Protein AF-A0A150TV28-F1 (afdb_monomer)

Radius of gyration: 12.84 Å; Cα contacts (8 Å, |Δi|>4): 118; chains: 1; bounding box: 25×35×31 Å

Sequence (69 aa):
MQISGRNKIPGKITEIVVGDVMAKVVMEGPGGTELVAVITSDAVKELGLSVGKEVQALIKATEIMVIAK

Structure (mmCIF, N/CA/C/O backbone):
data_AF-A0A150TV28-F1
#
_entry.id   AF-A0A150TV28-F1
#
loop_
_atom_site.group_PDB
_atom_site.id
_atom_site.type_symbol
_atom_site.label_atom_id
_atom_site.label_alt_id
_atom_site.label_comp_id
_atom_site.label_asym_id
_atom_site.label_entity_id
_atom_site.label_seq_id
_atom_site.pdbx_PDB_ins_code
_atom_site.Cartn_x
_atom_site.Cartn_y
_atom_site.Cartn_z
_atom_site.occupancy
_atom_site.B_iso_or_equiv
_atom_site.auth_seq_id
_atom_site.auth_comp_id
_atom_site.auth_asym_id
_atom_site.auth_atom_id
_atom_site.pdbx_PDB_model_num
ATOM 1 N N . MET A 1 1 ? 8.413 -8.801 13.358 1.00 81.25 1 MET A N 1
ATOM 2 C CA . MET A 1 1 ? 9.406 -7.805 12.895 1.00 81.25 1 MET A CA 1
ATOM 3 C C . MET A 1 1 ? 8.963 -6.426 13.364 1.00 81.25 1 MET A C 1
ATOM 5 O O . MET A 1 1 ? 7.775 -6.139 13.271 1.00 81.25 1 MET A O 1
ATOM 9 N N . GLN A 1 2 ? 9.863 -5.611 13.915 1.00 90.25 2 GLN A N 1
ATOM 10 C CA . GLN A 1 2 ? 9.552 -4.224 14.282 1.00 90.25 2 GLN A CA 1
ATOM 11 C C . GLN A 1 2 ? 9.857 -3.314 13.086 1.00 90.25 2 GLN A C 1
ATOM 13 O O . GLN A 1 2 ? 10.907 -3.459 12.468 1.00 90.25 2 GLN A O 1
ATOM 18 N N . ILE A 1 3 ? 8.932 -2.416 12.738 1.00 96.06 3 ILE A N 1
ATOM 19 C CA . ILE A 1 3 ? 9.059 -1.476 11.612 1.00 96.06 3 ILE A CA 1
ATOM 20 C C . ILE A 1 3 ? 8.698 -0.084 12.135 1.00 96.06 3 ILE A C 1
ATOM 22 O O . ILE A 1 3 ? 7.717 0.053 12.864 1.00 96.06 3 ILE A O 1
ATOM 26 N N . SER A 1 4 ? 9.479 0.939 11.778 1.00 96.75 4 SER A N 1
ATOM 27 C CA . SER A 1 4 ? 9.326 2.312 12.289 1.00 96.75 4 SER A CA 1
ATOM 28 C C . SER A 1 4 ? 8.114 3.070 11.728 1.00 96.75 4 SER A C 1
ATOM 30 O O . SER A 1 4 ? 7.720 4.091 12.294 1.00 96.75 4 SER A O 1
ATOM 32 N N . GLY A 1 5 ? 7.501 2.581 10.641 1.00 96.94 5 GLY A N 1
ATOM 33 C CA . GLY A 1 5 ? 6.227 3.089 10.130 1.00 96.94 5 GLY A CA 1
ATOM 34 C C . GLY A 1 5 ? 5.126 2.947 11.185 1.00 96.94 5 GLY A C 1
ATOM 35 O O . GLY A 1 5 ? 4.842 1.844 11.654 1.00 96.94 5 GLY A O 1
ATOM 36 N N . ARG A 1 6 ? 4.539 4.080 11.592 1.00 97.50 6 ARG A N 1
ATOM 37 C CA . ARG A 1 6 ? 3.638 4.150 12.756 1.00 97.50 6 ARG A CA 1
ATOM 38 C C . ARG A 1 6 ? 2.182 3.864 12.415 1.00 97.50 6 ARG A C 1
ATOM 40 O O . ARG A 1 6 ? 1.459 3.348 13.258 1.00 97.50 6 A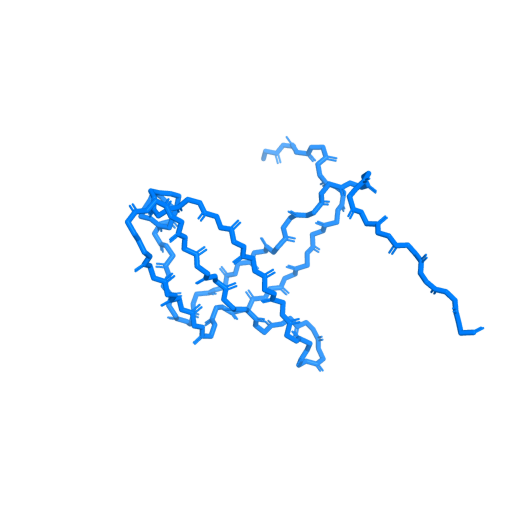RG A O 1
ATOM 47 N N . ASN A 1 7 ? 1.761 4.183 11.198 1.00 96.94 7 ASN A N 1
ATOM 48 C CA . ASN A 1 7 ? 0.366 4.076 10.800 1.00 96.94 7 ASN A CA 1
ATOM 49 C C . ASN A 1 7 ? 0.176 2.758 10.057 1.00 96.94 7 ASN A C 1
ATOM 51 O O . ASN A 1 7 ? 0.746 2.573 8.983 1.00 96.94 7 ASN A O 1
ATOM 55 N N . LYS A 1 8 ? -0.583 1.840 10.656 1.00 97.06 8 LYS A N 1
ATOM 56 C CA . LYS A 1 8 ? -0.912 0.529 10.091 1.00 97.06 8 LYS A CA 1
ATOM 57 C C . LYS A 1 8 ? -2.420 0.427 9.996 1.00 97.06 8 LYS A C 1
ATOM 59 O O . LYS A 1 8 ? -3.087 0.348 11.024 1.00 97.06 8 LYS A O 1
ATOM 64 N N . ILE A 1 9 ? -2.940 0.447 8.780 1.00 97.94 9 ILE A N 1
ATOM 65 C CA . ILE A 1 9 ? -4.378 0.390 8.536 1.00 97.94 9 ILE A CA 1
ATOM 66 C C . ILE A 1 9 ? -4.676 -0.977 7.920 1.00 97.94 9 ILE A C 1
ATOM 68 O O . ILE A 1 9 ? -4.128 -1.269 6.856 1.00 97.94 9 ILE A O 1
ATOM 72 N N . PRO A 1 10 ? -5.460 -1.849 8.580 1.00 98.06 10 PRO A N 1
ATOM 73 C CA . PRO A 1 10 ? -5.863 -3.112 7.974 1.00 98.06 10 PRO A CA 1
ATOM 74 C C . PRO A 1 10 ? -6.738 -2.842 6.749 1.00 98.06 10 PRO A C 1
ATOM 76 O O . PRO A 1 10 ? -7.497 -1.875 6.737 1.00 98.06 10 PRO A O 1
ATOM 79 N N . GLY A 1 11 ? -6.649 -3.694 5.738 1.00 98.06 11 GLY A N 1
ATOM 80 C CA . GLY A 1 11 ? -7.539 -3.612 4.592 1.00 98.06 11 GLY A CA 1
ATOM 81 C C . GLY A 1 11 ? -7.484 -4.848 3.711 1.00 98.06 11 GLY A C 1
ATOM 82 O O . GLY A 1 11 ? -6.548 -5.643 3.784 1.00 98.06 11 GLY A O 1
ATOM 83 N N . LYS A 1 12 ? -8.485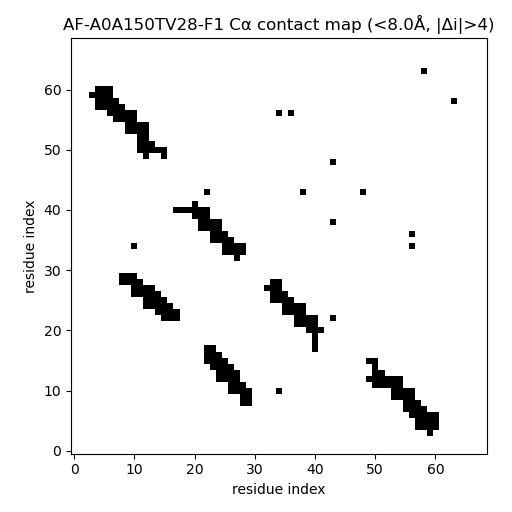 -4.977 2.849 1.00 98.62 12 LYS A N 1
ATOM 84 C CA . LYS A 1 12 ? -8.610 -6.066 1.884 1.00 98.62 12 LYS A CA 1
ATOM 85 C C . LYS A 1 12 ? -8.418 -5.527 0.477 1.00 98.62 12 LYS A C 1
ATOM 87 O O . LYS A 1 12 ? -9.055 -4.546 0.107 1.00 98.62 12 LYS A O 1
ATOM 92 N N . ILE A 1 13 ? -7.557 -6.155 -0.317 1.00 98.81 13 ILE A N 1
ATOM 93 C CA . ILE A 1 13 ? -7.307 -5.713 -1.695 1.00 98.81 13 ILE A CA 1
ATOM 94 C C . ILE A 1 13 ? -8.571 -5.908 -2.541 1.00 98.81 13 ILE A C 1
ATOM 96 O O . ILE A 1 13 ? -9.094 -7.021 -2.628 1.00 98.81 13 ILE A O 1
ATOM 100 N N . THR A 1 14 ? -9.019 -4.850 -3.208 1.00 98.81 14 THR A N 1
ATOM 101 C CA . THR A 1 14 ? -10.180 -4.856 -4.111 1.00 98.81 14 THR A CA 1
ATOM 102 C C . THR A 1 14 ? -9.775 -4.773 -5.582 1.00 98.81 14 THR A C 1
ATOM 104 O O . THR A 1 14 ? -10.451 -5.351 -6.429 1.00 98.81 14 THR A O 1
ATOM 107 N N . GLU A 1 15 ? -8.640 -4.141 -5.897 1.00 98.81 15 GLU A N 1
ATOM 108 C CA . GLU A 1 15 ? -8.130 -3.992 -7.266 1.00 98.81 15 GLU A CA 1
ATOM 109 C C . GLU A 1 15 ? -6.595 -3.938 -7.272 1.00 98.81 15 GLU A C 1
ATOM 111 O O . GLU A 1 15 ? -5.977 -3.335 -6.392 1.00 98.81 15 GLU A O 1
ATOM 116 N N . ILE A 1 16 ? -5.970 -4.532 -8.294 1.00 98.75 16 ILE A N 1
ATOM 117 C CA . ILE A 1 16 ? -4.552 -4.324 -8.609 1.00 98.75 16 ILE A CA 1
ATOM 118 C C . ILE A 1 16 ? -4.427 -4.021 -10.103 1.00 98.75 16 ILE A C 1
ATOM 120 O O . ILE A 1 16 ? -4.861 -4.817 -10.933 1.00 98.75 16 ILE A O 1
ATOM 124 N N . VAL A 1 17 ? -3.781 -2.905 -10.440 1.00 98.69 17 VAL A N 1
ATOM 125 C CA . VAL A 1 17 ? -3.394 -2.558 -11.814 1.00 98.69 17 VAL A CA 1
ATOM 126 C C . VAL A 1 17 ? -1.879 -2.544 -11.886 1.00 98.69 17 VAL A C 1
ATOM 128 O O . VAL A 1 17 ? -1.240 -1.684 -11.283 1.00 98.69 17 VAL A O 1
ATOM 131 N N . VAL A 1 18 ? -1.306 -3.501 -12.610 1.00 98.44 18 VAL A N 1
ATOM 132 C CA . VAL A 1 18 ? 0.145 -3.644 -12.767 1.00 98.44 18 VAL A CA 1
ATOM 133 C C . VAL A 1 18 ? 0.571 -2.992 -14.079 1.00 98.44 18 VAL A C 1
ATOM 135 O O . VAL A 1 18 ? 0.108 -3.400 -15.141 1.00 98.44 18 VAL A O 1
ATOM 138 N N . GLY A 1 19 ? 1.436 -1.982 -14.000 1.00 97.88 19 GLY A N 1
ATOM 139 C CA . GLY A 1 19 ? 2.159 -1.434 -15.147 1.00 97.88 19 GLY A CA 1
ATOM 140 C C . GLY A 1 19 ? 3.579 -1.998 -15.238 1.00 97.88 19 GLY A C 1
ATOM 141 O O . GLY A 1 19 ? 3.953 -2.899 -14.485 1.00 97.88 19 GLY A O 1
ATOM 142 N N . ASP A 1 20 ? 4.396 -1.435 -16.127 1.00 97.38 20 ASP A N 1
ATOM 143 C CA . ASP A 1 20 ? 5.757 -1.940 -16.362 1.00 97.38 20 ASP A CA 1
ATOM 144 C C . ASP A 1 20 ? 6.661 -1.806 -15.127 1.00 97.38 20 ASP A C 1
ATOM 146 O O . ASP A 1 20 ? 7.360 -2.746 -14.761 1.00 97.38 20 ASP A O 1
ATOM 150 N N . VAL A 1 21 ? 6.616 -0.651 -14.454 1.00 98.12 21 VAL A N 1
ATOM 151 C CA . VAL A 1 21 ? 7.475 -0.341 -13.292 1.00 98.12 21 VAL A CA 1
ATOM 152 C C . VAL A 1 21 ? 6.673 -0.227 -11.997 1.00 98.12 21 VAL A C 1
ATOM 154 O O . VAL A 1 21 ? 7.117 -0.678 -10.940 1.00 98.12 21 VAL A O 1
ATOM 157 N N . MET A 1 22 ? 5.489 0.380 -12.074 1.00 98.69 22 MET A N 1
ATOM 158 C CA . MET A 1 22 ? 4.642 0.683 -10.923 1.00 98.69 22 MET A CA 1
ATOM 159 C C . MET A 1 22 ? 3.320 -0.074 -11.009 1.00 98.69 22 MET A C 1
ATOM 161 O O . MET A 1 22 ? 2.803 -0.332 -12.096 1.00 98.69 22 MET A O 1
ATOM 165 N N . ALA A 1 23 ? 2.727 -0.333 -9.851 1.00 98.75 23 ALA A N 1
ATOM 166 C CA . ALA A 1 23 ? 1.407 -0.912 -9.710 1.00 98.75 23 ALA A CA 1
ATOM 167 C C . ALA A 1 23 ? 0.545 -0.078 -8.756 1.00 98.75 23 ALA A C 1
ATOM 169 O O . ALA A 1 23 ? 1.006 0.354 -7.696 1.00 98.75 23 ALA A O 1
ATOM 170 N N . LYS A 1 24 ? -0.723 0.112 -9.126 1.00 98.75 24 LYS A N 1
ATOM 171 C CA . LYS A 1 24 ? -1.769 0.666 -8.260 1.00 98.75 24 LYS A CA 1
ATOM 172 C C . LYS A 1 24 ? -2.433 -0.489 -7.514 1.00 98.75 24 LYS A C 1
ATOM 174 O O . LYS A 1 24 ? -2.892 -1.437 -8.147 1.00 98.75 24 LYS A O 1
ATOM 179 N N . VAL A 1 25 ? -2.515 -0.390 -6.194 1.00 98.81 25 VAL A N 1
ATOM 180 C CA . VAL A 1 25 ? -3.209 -1.344 -5.322 1.00 98.81 25 VAL A CA 1
ATOM 181 C C . VAL A 1 25 ? -4.304 -0.587 -4.584 1.00 98.81 25 VAL A C 1
ATOM 183 O O . VAL A 1 25 ? -4.016 0.354 -3.842 1.00 98.81 25 VAL A O 1
ATOM 186 N N . VAL A 1 26 ? -5.550 -0.993 -4.799 1.00 98.81 26 VAL A N 1
ATOM 187 C CA . VAL A 1 26 ? -6.719 -0.449 -4.103 1.00 98.81 26 VAL A CA 1
ATOM 188 C C . VAL A 1 26 ? -7.131 -1.431 -3.017 1.00 98.81 26 VAL A C 1
ATOM 190 O O . VAL A 1 26 ? -7.153 -2.647 -3.233 1.00 98.81 26 VAL A O 1
ATOM 193 N N . MET A 1 27 ? -7.414 -0.903 -1.832 1.00 98.69 27 MET A N 1
ATOM 194 C CA . MET A 1 27 ? -7.813 -1.665 -0.659 1.00 98.69 27 MET A CA 1
ATOM 195 C C . MET A 1 27 ? -9.048 -1.037 -0.025 1.00 98.69 27 MET A C 1
ATOM 197 O O . MET A 1 27 ? -9.165 0.183 0.056 1.00 98.69 27 MET A O 1
ATOM 201 N N . GLU A 1 28 ? -9.923 -1.879 0.503 1.00 98.62 28 GLU A N 1
ATOM 202 C CA . GLU A 1 28 ? -10.996 -1.463 1.394 1.00 98.62 28 GLU A CA 1
ATOM 203 C C . GLU A 1 28 ? -10.511 -1.567 2.844 1.00 98.62 28 GLU A C 1
ATOM 205 O O . GLU A 1 28 ? -10.141 -2.645 3.316 1.00 98.62 28 GLU A O 1
ATOM 210 N N . GLY A 1 29 ? -10.458 -0.429 3.531 1.00 97.88 29 GLY A N 1
ATOM 211 C CA . GLY A 1 29 ? -10.113 -0.304 4.942 1.00 97.88 29 GLY A CA 1
ATOM 212 C C . GLY A 1 29 ? -11.342 -0.232 5.859 1.00 97.88 29 GLY A C 1
ATOM 213 O O . GLY A 1 29 ? -12.481 -0.440 5.431 1.00 97.88 29 GLY A O 1
ATOM 214 N N . PRO A 1 30 ? -11.146 0.093 7.149 1.00 97.31 30 PRO A N 1
ATOM 215 C CA . PRO A 1 30 ? -12.229 0.142 8.125 1.00 97.31 30 PRO A CA 1
ATOM 216 C C . PRO A 1 30 ? -13.337 1.121 7.723 1.00 97.31 30 PRO A C 1
ATOM 218 O O . PRO A 1 30 ? -13.073 2.223 7.237 1.00 97.31 30 PRO A O 1
ATOM 221 N N . GLY A 1 31 ? -14.589 0.717 7.949 1.00 96.56 31 GLY A N 1
ATOM 222 C CA . GLY A 1 31 ? -15.760 1.537 7.627 1.00 96.56 31 GLY A CA 1
ATOM 223 C C . GLY A 1 31 ? -15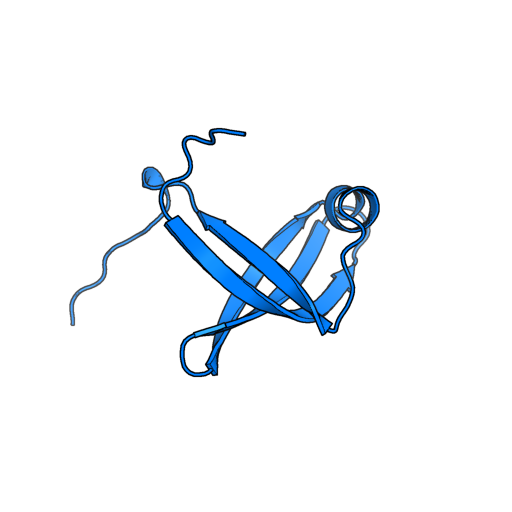.997 1.741 6.127 1.00 96.56 31 GLY A C 1
ATOM 224 O O . GLY A 1 31 ? -16.672 2.699 5.767 1.00 96.56 31 GLY A O 1
ATOM 225 N N . GLY A 1 32 ? -15.433 0.884 5.265 1.00 96.00 32 GLY A N 1
ATOM 226 C CA . GLY A 1 32 ? -15.548 1.004 3.807 1.00 96.00 32 GLY A CA 1
ATOM 227 C C . GLY A 1 32 ? -14.652 2.094 3.211 1.00 96.00 32 GLY A C 1
ATOM 228 O O . GLY A 1 32 ? -14.871 2.527 2.083 1.00 96.00 32 GLY A O 1
ATOM 229 N N . THR A 1 33 ? -13.664 2.578 3.972 1.00 96.88 33 THR A N 1
ATOM 230 C CA . THR A 1 33 ? -12.735 3.614 3.503 1.00 96.88 33 THR A CA 1
ATOM 231 C C . THR A 1 33 ? -11.853 3.055 2.393 1.00 96.88 33 THR A C 1
ATOM 233 O O . THR A 1 33 ? -11.126 2.092 2.620 1.00 96.88 33 THR A O 1
ATOM 236 N N . GLU A 1 34 ? -11.853 3.677 1.218 1.00 98.19 34 GLU A N 1
ATOM 237 C CA . GLU A 1 34 ? -10.920 3.313 0.152 1.00 98.19 34 GLU A CA 1
ATOM 238 C C . GLU A 1 34 ? -9.503 3.812 0.473 1.00 98.19 34 GLU A C 1
ATOM 240 O O . GLU A 1 34 ? -9.286 4.975 0.820 1.00 98.19 34 GLU A O 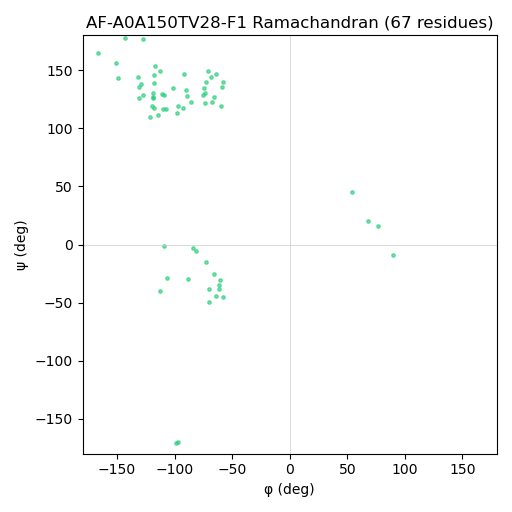1
ATOM 245 N N . LEU A 1 35 ? -8.525 2.918 0.348 1.00 98.38 35 LEU A N 1
ATOM 246 C CA . LEU A 1 35 ? -7.104 3.209 0.470 1.00 98.38 35 LEU A CA 1
ATOM 247 C C . LEU A 1 35 ? -6.424 2.872 -0.856 1.00 98.38 35 LEU A C 1
ATOM 249 O O . LEU A 1 35 ? -6.572 1.766 -1.373 1.00 98.38 35 LEU A O 1
ATOM 253 N N . VAL A 1 36 ? -5.622 3.799 -1.375 1.00 98.56 36 VAL A N 1
ATOM 254 C CA . VAL A 1 36 ? -4.881 3.606 -2.625 1.00 98.56 36 VAL A CA 1
ATOM 255 C C . VAL A 1 36 ? -3.388 3.697 -2.350 1.00 98.56 36 VAL A C 1
ATOM 257 O O . VAL A 1 36 ? -2.905 4.679 -1.787 1.00 98.56 36 VAL A O 1
ATOM 260 N N . ALA A 1 37 ? -2.652 2.672 -2.769 1.00 98.56 37 ALA A N 1
ATOM 261 C CA . ALA A 1 37 ? -1.199 2.651 -2.747 1.00 98.56 37 ALA A CA 1
ATOM 262 C C . ALA A 1 37 ? -0.650 2.521 -4.169 1.00 98.56 37 ALA A C 1
ATOM 264 O O . ALA A 1 37 ? -1.222 1.828 -5.012 1.00 98.56 37 ALA A O 1
ATOM 265 N N . VAL A 1 38 ? 0.492 3.159 -4.418 1.00 98.50 38 VAL A N 1
ATOM 266 C CA . VAL A 1 38 ? 1.287 2.941 -5.626 1.00 98.50 38 VAL A CA 1
ATOM 267 C C . VAL A 1 38 ? 2.646 2.407 -5.192 1.00 98.50 38 VAL A C 1
ATOM 269 O O . VAL A 1 38 ? 3.372 3.072 -4.456 1.00 98.50 38 VAL A O 1
ATOM 272 N N . ILE A 1 39 ? 2.958 1.183 -5.607 1.00 98.56 39 ILE A N 1
ATOM 273 C CA . ILE A 1 39 ? 4.195 0.462 -5.271 1.00 98.56 39 ILE A CA 1
ATOM 274 C C . ILE A 1 39 ? 4.860 -0.038 -6.554 1.00 98.56 39 ILE A C 1
ATOM 276 O O . ILE A 1 39 ? 4.315 0.149 -7.639 1.00 98.56 39 ILE A O 1
ATOM 280 N N . THR A 1 40 ? 6.033 -0.660 -6.468 1.00 98.81 40 THR A N 1
ATOM 281 C CA . THR A 1 40 ? 6.648 -1.268 -7.654 1.00 98.81 40 THR A CA 1
ATOM 282 C C . THR A 1 40 ? 5.890 -2.523 -8.085 1.00 98.81 40 THR A C 1
ATOM 284 O O . THR A 1 40 ? 5.334 -3.255 -7.260 1.00 98.81 40 THR A O 1
ATOM 287 N N . SER A 1 41 ? 5.896 -2.801 -9.386 1.00 98.62 41 SER A N 1
ATOM 288 C CA . SER A 1 41 ? 5.309 -4.026 -9.942 1.00 98.62 41 SER A CA 1
ATOM 289 C C . SER A 1 41 ? 5.982 -5.289 -9.401 1.00 98.62 41 SER A C 1
ATOM 291 O O . SER A 1 41 ? 5.323 -6.315 -9.234 1.00 98.62 41 SER A O 1
ATOM 293 N N . ASP A 1 42 ? 7.269 -5.215 -9.061 1.00 98.69 42 ASP A N 1
ATOM 294 C CA . ASP A 1 42 ? 7.989 -6.326 -8.439 1.00 98.69 42 ASP A CA 1
ATOM 295 C C . ASP A 1 42 ? 7.534 -6.574 -6.998 1.00 98.69 42 ASP A C 1
ATOM 297 O O . ASP A 1 42 ? 7.309 -7.725 -6.633 1.00 98.69 42 ASP A O 1
ATOM 301 N N . ALA A 1 43 ? 7.247 -5.528 -6.213 1.00 98.62 43 ALA A N 1
ATOM 302 C CA . ALA A 1 43 ? 6.732 -5.691 -4.851 1.00 98.62 43 ALA A CA 1
ATOM 303 C C . ALA A 1 43 ? 5.374 -6.415 -4.820 1.00 98.62 43 ALA A C 1
ATOM 305 O O . ALA A 1 43 ? 5.123 -7.216 -3.920 1.00 98.62 43 ALA A O 1
ATOM 306 N N . VAL A 1 44 ? 4.507 -6.191 -5.818 1.00 98.56 44 VAL A N 1
ATOM 307 C CA . VAL A 1 44 ? 3.251 -6.953 -5.968 1.00 98.56 44 VAL A CA 1
ATOM 308 C C . VAL A 1 44 ? 3.536 -8.453 -6.083 1.00 98.56 44 VAL A C 1
ATOM 310 O O . VAL A 1 44 ? 2.877 -9.253 -5.414 1.00 98.56 44 VAL A O 1
ATOM 313 N N . LYS A 1 45 ? 4.526 -8.832 -6.901 1.00 97.75 45 LYS A N 1
ATOM 314 C CA . LYS A 1 45 ? 4.911 -10.231 -7.138 1.00 97.75 45 LYS A CA 1
ATOM 315 C C . LYS A 1 45 ? 5.587 -10.841 -5.910 1.00 97.75 45 LYS A C 1
ATOM 317 O O . LYS A 1 45 ? 5.177 -11.907 -5.463 1.00 97.75 45 LYS A O 1
ATOM 322 N N . GLU A 1 46 ? 6.574 -10.153 -5.343 1.00 98.50 46 GLU A N 1
ATOM 323 C CA . GLU A 1 46 ? 7.359 -10.616 -4.190 1.00 98.50 46 GLU A CA 1
ATOM 324 C C . GLU A 1 46 ? 6.495 -10.829 -2.941 1.00 98.50 46 GLU A C 1
ATOM 326 O O . GLU A 1 46 ? 6.670 -11.805 -2.213 1.00 98.50 46 GLU A O 1
ATOM 331 N N . LEU A 1 47 ? 5.515 -9.950 -2.711 1.00 97.75 47 LEU A N 1
ATOM 332 C CA . LEU A 1 47 ? 4.573 -10.057 -1.591 1.00 97.75 47 LEU A CA 1
ATOM 333 C C . LEU A 1 47 ? 3.380 -10.984 -1.896 1.00 97.75 47 LEU A C 1
ATOM 335 O O . LEU A 1 47 ? 2.514 -11.197 -1.033 1.00 97.75 47 LEU A O 1
ATOM 339 N N . GLY A 1 48 ? 3.304 -11.520 -3.120 1.00 98.00 48 GLY A N 1
ATOM 340 C CA . GLY A 1 48 ? 2.217 -12.369 -3.602 1.00 98.00 48 GLY A CA 1
ATOM 341 C C . GLY A 1 48 ? 0.848 -11.710 -3.433 1.00 98.00 48 GLY A C 1
ATOM 342 O O . GLY A 1 48 ? -0.059 -12.329 -2.869 1.00 98.00 48 GLY A O 1
ATOM 343 N N . LEU A 1 49 ? 0.726 -10.427 -3.784 1.00 98.50 49 LEU A N 1
ATOM 344 C CA . LEU A 1 49 ? -0.524 -9.681 -3.637 1.00 98.50 49 LEU A CA 1
ATOM 345 C C . LEU A 1 49 ? -1.544 -10.126 -4.686 1.00 98.50 49 LEU A C 1
ATOM 347 O O . LEU A 1 49 ? -1.214 -10.339 -5.851 1.00 98.50 49 LEU A O 1
ATOM 351 N N . SER A 1 50 ? -2.799 -10.234 -4.267 1.00 98.50 50 SER A N 1
ATOM 352 C CA . SER A 1 50 ? -3.919 -10.602 -5.126 1.00 98.50 50 SER A CA 1
ATOM 353 C C . SER A 1 50 ? -5.208 -9.973 -4.608 1.00 98.50 50 SER A C 1
ATOM 355 O O . SER A 1 50 ? -5.328 -9.659 -3.421 1.00 98.50 50 SER A O 1
ATOM 357 N N . VAL A 1 51 ? -6.184 -9.790 -5.499 1.00 98.69 51 VAL A N 1
ATOM 358 C CA . VAL A 1 51 ? -7.524 -9.328 -5.115 1.00 98.69 51 VAL A CA 1
ATOM 359 C C . VAL A 1 51 ? -8.138 -10.303 -4.107 1.00 98.69 51 VAL A C 1
ATOM 361 O O . VAL A 1 51 ? -8.043 -11.520 -4.257 1.00 98.69 51 VAL A O 1
ATOM 364 N N . GLY A 1 52 ? -8.749 -9.754 -3.060 1.00 98.50 52 GLY A N 1
ATOM 365 C CA . GLY A 1 52 ? -9.340 -10.488 -1.946 1.00 98.50 52 GLY A CA 1
ATOM 366 C C . GLY A 1 52 ? -8.387 -10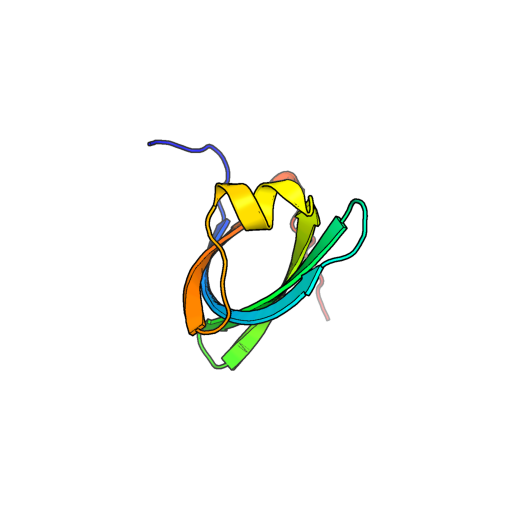.771 -0.783 1.00 98.50 52 GLY A C 1
ATOM 367 O O . GLY A 1 52 ? -8.856 -11.224 0.260 1.00 98.50 52 GLY A O 1
ATOM 368 N N . LYS A 1 53 ? -7.083 -10.501 -0.927 1.00 98.56 53 LYS A N 1
ATOM 369 C CA . LYS A 1 53 ? -6.086 -10.730 0.126 1.00 98.56 53 LYS A CA 1
ATOM 370 C C . LYS A 1 53 ? -6.189 -9.678 1.235 1.00 98.56 53 LYS A C 1
ATOM 372 O O . LYS A 1 53 ? -6.250 -8.482 0.953 1.00 98.56 53 LYS A O 1
ATOM 377 N N . GLU A 1 54 ? -6.143 -10.137 2.483 1.00 98.44 54 GLU A N 1
ATOM 378 C CA . GLU A 1 54 ? -6.011 -9.287 3.671 1.00 98.44 54 GLU A CA 1
ATOM 379 C C . GLU A 1 54 ? -4.571 -8.772 3.799 1.00 98.44 54 GLU A C 1
ATOM 381 O O . GLU A 1 54 ? -3.607 -9.545 3.744 1.00 98.44 54 GLU A O 1
ATOM 386 N N . VAL A 1 55 ? -4.419 -7.461 3.967 1.00 98.25 55 VAL A N 1
ATOM 387 C CA . VAL A 1 55 ? -3.136 -6.754 4.039 1.00 98.25 55 VAL A CA 1
ATOM 388 C C . VAL A 1 55 ? -3.197 -5.607 5.053 1.00 98.25 55 VAL A C 1
ATOM 390 O O . VAL A 1 55 ? -4.221 -5.340 5.683 1.00 98.25 55 VAL A O 1
ATOM 393 N N . GLN A 1 56 ? -2.073 -4.914 5.240 1.00 97.56 56 GLN A N 1
ATOM 394 C CA . GLN A 1 56 ? -2.033 -3.659 5.984 1.00 97.56 56 GLN A CA 1
ATOM 395 C C . GLN A 1 56 ? -1.358 -2.581 5.141 1.00 97.56 56 GLN A C 1
ATOM 397 O O . GLN A 1 56 ? -0.231 -2.771 4.680 1.00 97.56 56 GLN A O 1
ATOM 402 N N . ALA A 1 57 ? -2.010 -1.430 4.997 1.00 97.94 57 ALA A N 1
ATOM 403 C CA . ALA A 1 57 ? -1.359 -0.227 4.504 1.00 97.94 57 ALA A CA 1
ATOM 404 C C . ALA A 1 57 ? -0.442 0.320 5.608 1.00 97.94 57 ALA A C 1
ATOM 406 O O . ALA A 1 57 ? -0.895 0.610 6.719 1.00 97.94 57 ALA A O 1
ATOM 407 N N . LEU A 1 58 ? 0.851 0.442 5.307 1.00 97.88 58 LEU A N 1
ATOM 408 C CA . LEU A 1 58 ? 1.858 0.994 6.209 1.00 97.88 58 LEU A CA 1
ATOM 409 C C . LEU A 1 58 ? 2.273 2.383 5.719 1.00 97.88 58 LEU A C 1
ATOM 411 O O . LEU A 1 58 ? 2.868 2.506 4.652 1.00 97.88 58 LEU A O 1
ATOM 415 N N . ILE A 1 59 ? 2.015 3.416 6.520 1.00 98.00 59 ILE A N 1
ATOM 416 C CA . ILE A 1 59 ? 2.357 4.803 6.193 1.00 98.00 59 ILE A CA 1
ATOM 417 C C . ILE A 1 59 ? 3.324 5.341 7.246 1.00 98.00 59 ILE A C 1
ATOM 419 O O . ILE A 1 59 ? 3.076 5.281 8.460 1.00 98.00 59 ILE A O 1
ATOM 423 N N . LYS A 1 60 ? 4.458 5.873 6.792 1.00 97.75 60 LYS A N 1
ATOM 424 C CA . LYS A 1 60 ? 5.429 6.529 7.669 1.00 97.75 60 LYS A CA 1
ATOM 425 C C . LYS A 1 60 ? 4.838 7.842 8.205 1.00 97.75 60 LYS A C 1
ATOM 427 O O . LYS A 1 60 ? 4.041 8.505 7.555 1.00 97.75 60 LYS A O 1
ATOM 432 N N . ALA A 1 61 ? 5.157 8.169 9.458 1.00 98.25 61 ALA A N 1
ATOM 433 C CA . ALA A 1 61 ? 4.479 9.249 10.182 1.00 98.25 61 ALA A CA 1
ATOM 434 C C . ALA A 1 61 ? 4.731 10.646 9.594 1.00 98.25 61 ALA A C 1
ATOM 436 O O . ALA A 1 61 ? 3.914 11.536 9.782 1.00 98.25 61 ALA A O 1
ATOM 437 N N . THR A 1 62 ? 5.850 10.831 8.898 1.00 97.81 62 THR A N 1
ATOM 438 C CA . THR A 1 62 ? 6.267 12.111 8.308 1.00 97.81 62 THR A CA 1
ATOM 439 C C . THR A 1 62 ? 5.592 12.420 6.967 1.00 97.81 62 THR A C 1
ATOM 441 O O . THR A 1 62 ? 5.777 13.505 6.435 1.00 97.81 62 THR A O 1
ATOM 444 N N . GLU A 1 63 ? 4.819 11.481 6.423 1.00 97.50 63 GLU A N 1
ATOM 445 C CA . GLU A 1 63 ? 4.193 11.543 5.100 1.00 97.50 63 GLU A CA 1
ATOM 446 C C . GLU A 1 63 ? 2.670 11.733 5.209 1.00 97.50 63 GLU A C 1
ATOM 448 O O . GLU A 1 63 ? 1.978 11.850 4.200 1.00 97.50 63 GLU A O 1
ATOM 453 N N . ILE A 1 64 ? 2.137 11.789 6.434 1.00 97.38 64 ILE A N 1
ATOM 454 C CA . ILE A 1 64 ? 0.744 12.152 6.690 1.00 97.38 64 ILE A CA 1
ATOM 455 C C . ILE A 1 64 ? 0.633 13.671 6.782 1.00 97.38 64 ILE A C 1
ATOM 457 O O . ILE A 1 64 ? 1.261 14.305 7.628 1.00 97.38 64 ILE A O 1
ATOM 461 N N . MET A 1 65 ? -0.218 14.242 5.935 1.00 97.50 65 MET A N 1
ATOM 462 C CA . MET A 1 65 ? -0.626 15.641 6.013 1.00 97.50 65 MET A CA 1
ATOM 463 C C . M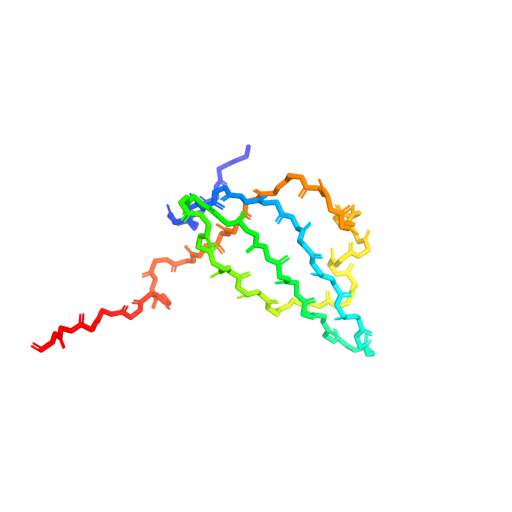ET A 1 65 ? -1.892 15.776 6.866 1.00 97.50 6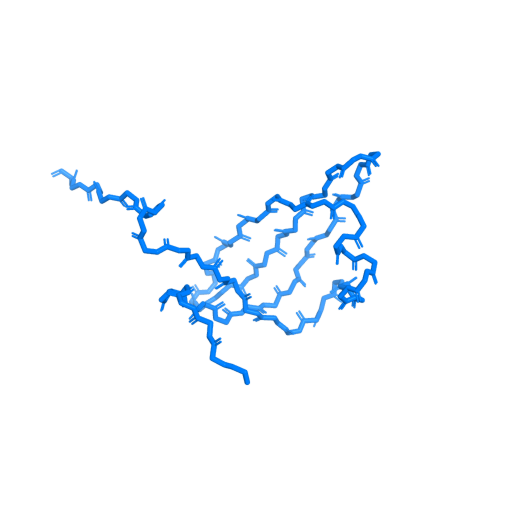5 MET A C 1
ATOM 465 O O . MET A 1 65 ? -2.755 14.898 6.851 1.00 97.50 65 MET A O 1
ATOM 469 N N . VAL A 1 66 ? -2.018 16.891 7.589 1.00 96.94 66 VAL A N 1
ATOM 470 C CA . VAL A 1 66 ? -3.220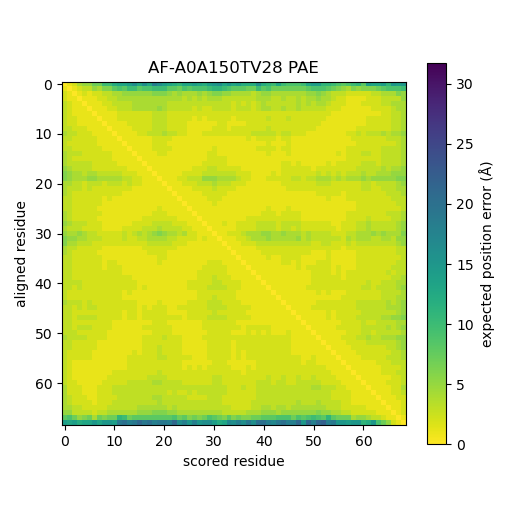 17.240 8.359 1.00 96.94 66 VAL A CA 1
ATOM 471 C C . VAL A 1 66 ? -3.912 18.406 7.671 1.00 96.94 66 VAL A C 1
ATOM 473 O O . VAL A 1 66 ? -3.281 19.423 7.391 1.00 96.94 66 VAL A O 1
ATOM 476 N N . ILE A 1 67 ? -5.210 18.259 7.422 1.00 96.31 67 ILE A N 1
ATOM 477 C CA . ILE A 1 67 ? -6.069 19.316 6.890 1.00 96.31 67 ILE A CA 1
ATOM 478 C C . ILE A 1 67 ? -7.160 19.632 7.918 1.00 96.31 67 ILE A C 1
ATOM 480 O O . ILE A 1 67 ? -7.696 18.724 8.554 1.00 96.31 67 ILE A O 1
ATOM 484 N N . ALA A 1 68 ? -7.475 20.912 8.095 1.00 91.38 68 ALA A N 1
ATOM 485 C CA . ALA A 1 68 ? -8.618 21.384 8.874 1.00 91.38 68 ALA A CA 1
ATOM 486 C C . ALA A 1 68 ? -9.630 22.030 7.917 1.00 91.38 68 ALA A C 1
ATOM 488 O O . ALA A 1 68 ? -9.233 22.537 6.868 1.00 91.38 68 ALA A O 1
ATOM 489 N N . LYS A 1 69 ? -10.921 21.957 8.254 1.00 76.94 69 LYS A N 1
ATOM 490 C CA . LYS A 1 69 ? -11.978 22.650 7.504 1.00 76.94 69 LYS A CA 1
ATOM 491 C C . LYS A 1 69 ? -11.945 24.148 7.762 1.00 76.94 69 LYS A C 1
ATOM 493 O O . LYS A 1 69 ? -11.713 24.517 8.934 1.00 76.94 69 LYS A O 1
#

Mean predicted aligned error: 2.49 Å

InterPro domains:
  IPR004606 Molybdenum-pterin binding domain [PS51866] (2-68)
  IPR004606 Molybdenum-pterin binding domain [TIGR00638] (1-68)
  IPR005116 Transport-associated OB, type 1 [PF03459] (4-66)
  IPR008995 Molybdate/tungstate binding, C-terminal [SSF50331] (1-68)

Secondary structure (DSSP, 8-state):
---S--EEEEEEEEEEEE-SSEEEEEEE-GGG-EEEEEEEHHHHHHTT--TT-EEEEEE-GGG------

Solvent-accessible surface area (backbone atoms only — not comparable to full-atom values): 4246 Å² total; per-residue (Å²): 137,89,68,90,52,69,43,72,45,59,26,33,26,72,41,73,51,76,50,93,61,44,19,45,40,33,25,41,28,75,96,72,39,80,43,80,47,79,48,45,32,62,54,42,60,77,70,65,65,51,70,72,40,80,50,63,52,74,40,50,71,89,77,65,82,88,84,82,134

Nearest PDB structures (foldseek):
  1gut-assembly1_C  TM=9.519E-01  e=2.681E-06  Clostridium pasteurianum
  9bjf-assembly1_E  TM=9.618E-01  e=3.414E-05  Eubacterium limosum
  1h9m-assembly1_A  TM=9.603E-01  e=1.571E-04  Azotobacter vinelandii
  1h9s-assembly1_B  TM=9.029E-01  e=2.766E-04  Escherichia coli
  1o7l-assembly2_C  TM=9.229E-01  e=8.568E-04  Escherichia coli

Organism: Sorangium cellulosum (NCBI:txid56)

Foldseek 3Di:
DDDQQDDKWKWFWADWDADPFKIWTWTQTPPRDIDIDIDTNVCCVVVVDDGGDIDIDGHHPVPDDDDDD

pL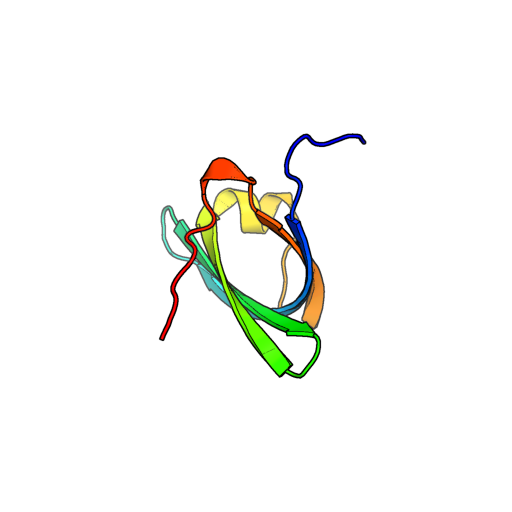DDT: mean 97.27, std 3.46, range [76.94, 98.81]